Protein AF-C7HS82-F1 (afdb_monomer_lite)

pLDDT: mean 81.52, std 12.07, range [51.88, 95.38]

Sequence (49 aa):
MSKEVLEIKYLNKSYVKRKIINNLNMTVFRGNVYSFFEKKERGIQLLIE

Radius of gyration: 12.91 Å; chains: 1; bounding box: 26×13×38 Å

Structure (mmCIF, N/CA/C/O backbone):
data_AF-C7HS82-F1
#
_entry.id   AF-C7HS82-F1
#
loop_
_atom_site.group_PDB
_atom_site.id
_atom_site.type_symbol
_atom_site.label_atom_id
_atom_site.label_alt_id
_atom_site.label_comp_id
_atom_site.label_asym_id
_atom_site.label_entity_id
_atom_site.label_seq_id
_atom_site.pdbx_PDB_ins_code
_atom_site.Cartn_x
_atom_site.Cartn_y
_atom_site.Cartn_z
_atom_site.occupancy
_atom_site.B_iso_or_equiv
_atom_site.auth_seq_id
_atom_site.auth_comp_id
_atom_site.auth_asym_id
_atom_site.auth_atom_id
_atom_site.pdbx_PDB_model_num
ATOM 1 N N . MET A 1 1 ? 4.991 -3.441 -22.690 1.00 69.81 1 MET A N 1
ATOM 2 C CA . MET A 1 1 ? 4.879 -4.032 -21.336 1.00 69.81 1 MET A CA 1
ATOM 3 C C . MET A 1 1 ? 4.561 -2.923 -20.352 1.00 69.81 1 MET A C 1
ATOM 5 O O . MET A 1 1 ? 5.191 -1.875 -20.461 1.00 69.81 1 MET A O 1
ATOM 9 N N . SER A 1 2 ? 3.601 -3.125 -19.442 1.00 73.75 2 SER A N 1
ATOM 10 C CA . SER A 1 2 ? 3.348 -2.141 -18.381 1.00 73.75 2 SER A CA 1
ATOM 11 C C . SER A 1 2 ? 4.558 -2.067 -17.448 1.00 73.75 2 SER A C 1
ATOM 13 O O . SER A 1 2 ? 5.170 -3.090 -17.140 1.00 73.75 2 SER A O 1
ATOM 15 N N . LYS A 1 3 ? 4.930 -0.848 -17.046 1.00 87.56 3 LYS A N 1
ATOM 16 C CA . LYS A 1 3 ? 5.951 -0.615 -16.014 1.00 87.56 3 LYS A CA 1
ATOM 17 C C . LYS A 1 3 ? 5.377 -0.788 -14.603 1.00 87.56 3 LYS A C 1
ATOM 19 O O . LYS A 1 3 ? 6.146 -0.795 -13.648 1.00 87.56 3 LYS A O 1
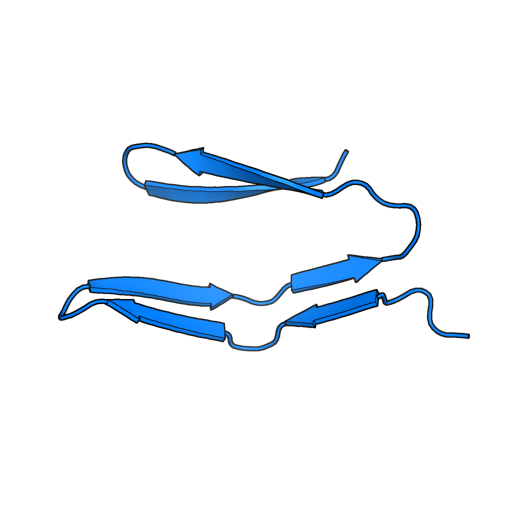ATOM 24 N N . GLU A 1 4 ? 4.060 -0.908 -14.470 1.00 87.94 4 GLU A N 1
ATOM 25 C CA . GLU A 1 4 ? 3.369 -1.131 -13.201 1.00 87.94 4 GLU A CA 1
ATOM 26 C C . GLU A 1 4 ? 3.565 -2.572 -12.734 1.00 87.94 4 GLU A C 1
ATOM 28 O O . GLU A 1 4 ? 3.426 -3.519 -13.507 1.00 87.94 4 GLU A O 1
ATOM 33 N N . VAL A 1 5 ? 3.904 -2.721 -11.459 1.00 90.94 5 VAL A N 1
ATOM 34 C CA . VAL A 1 5 ? 4.156 -4.011 -10.807 1.00 90.94 5 VAL A CA 1
ATOM 35 C C . VAL A 1 5 ? 3.042 -4.345 -9.824 1.00 90.94 5 VAL A C 1
ATOM 37 O O . VAL A 1 5 ? 2.659 -5.504 -9.697 1.00 90.94 5 VAL A O 1
ATOM 40 N N . LEU A 1 6 ? 2.516 -3.336 -9.132 1.00 90.44 6 LEU A N 1
ATOM 41 C CA . LEU A 1 6 ? 1.429 -3.494 -8.178 1.00 90.44 6 LEU A CA 1
ATOM 42 C C . LEU A 1 6 ? 0.527 -2.271 -8.238 1.00 90.44 6 LEU A C 1
ATOM 44 O O . LEU A 1 6 ? 1.006 -1.141 -8.186 1.00 90.44 6 LEU A O 1
ATOM 48 N N . GLU A 1 7 ? -0.774 -2.511 -8.287 1.00 93.62 7 GLU A N 1
ATOM 49 C CA . GLU A 1 7 ? -1.786 -1.479 -8.139 1.00 93.62 7 GLU A CA 1
ATOM 50 C C . GLU A 1 7 ? -2.720 -1.868 -6.989 1.00 93.62 7 GLU A C 1
ATOM 52 O O . GLU A 1 7 ? -3.283 -2.961 -6.958 1.00 93.62 7 GLU A O 1
ATOM 57 N N . ILE A 1 8 ? -2.865 -0.967 -6.023 1.00 92.62 8 ILE A N 1
ATOM 58 C CA . ILE A 1 8 ? -3.799 -1.063 -4.907 1.00 92.62 8 ILE A CA 1
ATOM 59 C C . ILE A 1 8 ? -4.808 0.065 -5.082 1.00 92.62 8 ILE A C 1
ATOM 61 O O . ILE A 1 8 ? -4.435 1.237 -5.091 1.00 92.62 8 ILE A O 1
ATOM 65 N N . LYS A 1 9 ? -6.091 -0.286 -5.181 1.00 95.38 9 LYS A N 1
ATOM 66 C CA . LYS A 1 9 ? -7.206 0.662 -5.273 1.00 95.38 9 LYS A CA 1
ATOM 67 C C . LYS A 1 9 ? -8.176 0.448 -4.118 1.00 95.38 9 LYS A C 1
ATOM 69 O O . LYS A 1 9 ? -8.555 -0.686 -3.832 1.00 95.38 9 LYS A O 1
ATOM 74 N N . TYR A 1 10 ? -8.592 1.540 -3.483 1.00 93.88 10 TYR A N 1
ATOM 75 C CA . TYR A 1 10 ? -9.627 1.586 -2.444 1.00 93.88 10 TYR A CA 1
ATOM 76 C C . TYR A 1 10 ? -9.421 0.595 -1.282 1.00 93.88 10 TYR A C 1
ATOM 78 O O . TYR A 1 10 ? -10.389 0.066 -0.725 1.00 93.88 10 TYR A O 1
ATOM 86 N N . LEU A 1 11 ? -8.170 0.332 -0.884 1.00 91.06 11 LEU A N 1
ATOM 87 C CA . LEU A 1 11 ? -7.897 -0.629 0.183 1.00 91.06 11 LEU A CA 1
ATOM 88 C C . LEU A 1 11 ? -8.373 -0.077 1.529 1.00 91.06 11 LEU A C 1
ATOM 90 O O . LEU A 1 11 ? -7.915 0.964 2.004 1.00 91.06 11 LEU A O 1
ATOM 94 N N . ASN A 1 12 ? -9.264 -0.830 2.166 1.00 91.25 12 ASN A N 1
ATOM 95 C CA . ASN A 1 12 ? -9.741 -0.589 3.518 1.00 91.25 12 ASN A CA 1
ATOM 96 C C . ASN A 1 12 ? -9.377 -1.793 4.391 1.00 91.25 12 ASN A C 1
ATOM 98 O O . ASN A 1 12 ? -9.704 -2.929 4.055 1.00 91.25 12 ASN A O 1
ATOM 102 N N . LYS A 1 13 ? -8.703 -1.556 5.518 1.00 87.81 13 LYS A N 1
ATOM 103 C CA . LYS A 1 13 ? -8.327 -2.597 6.482 1.00 87.81 13 LYS A CA 1
ATOM 104 C C . LYS A 1 13 ? -8.717 -2.163 7.882 1.00 87.81 13 LYS A C 1
ATOM 106 O O . LYS A 1 13 ? -8.330 -1.089 8.340 1.00 87.81 13 LYS A O 1
ATOM 111 N N . SER A 1 14 ? -9.413 -3.044 8.581 1.00 91.25 14 SER A N 1
ATOM 112 C CA . SER A 1 14 ? -9.850 -2.842 9.959 1.00 91.25 14 SER A CA 1
ATOM 113 C C . SER A 1 14 ? -9.288 -3.956 10.835 1.00 91.25 14 SER A C 1
ATOM 115 O O . SER A 1 14 ? -9.112 -5.081 10.367 1.00 91.25 14 SER A O 1
ATOM 117 N N . TYR A 1 15 ? -9.025 -3.656 12.102 1.00 87.81 15 TYR A N 1
ATOM 118 C CA . TYR A 1 15 ? -8.745 -4.660 13.122 1.00 87.81 15 TYR A CA 1
ATOM 119 C C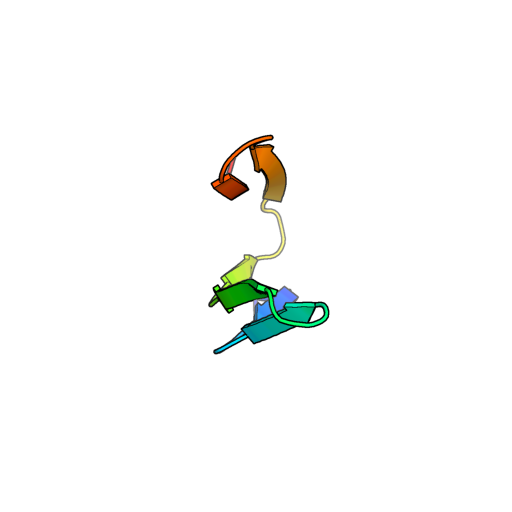 . TYR A 1 15 ? -9.625 -4.396 14.332 1.00 87.81 15 TYR A C 1
ATOM 121 O O . TYR A 1 15 ? -9.578 -3.319 14.935 1.00 87.81 15 TYR A O 1
ATOM 129 N N . VAL A 1 16 ? -10.459 -5.382 14.661 1.00 90.06 16 VAL A N 1
ATOM 130 C CA . VAL A 1 16 ? -11.518 -5.258 15.667 1.00 90.06 16 VAL A CA 1
ATOM 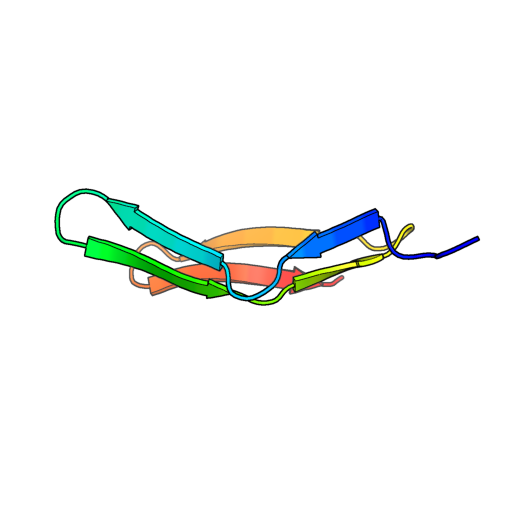131 C C . VAL A 1 16 ? -12.390 -4.031 15.346 1.00 90.06 16 VAL A C 1
ATOM 133 O O . VAL A 1 16 ? -13.050 -4.009 14.311 1.00 90.06 16 VAL A O 1
ATOM 136 N N . LYS A 1 17 ? -12.361 -2.985 16.181 1.00 88.31 17 LYS A N 1
ATOM 137 C CA . LYS A 1 17 ? -13.139 -1.746 16.009 1.00 88.31 17 LYS A CA 1
ATOM 138 C C . LYS A 1 17 ? -12.321 -0.585 15.426 1.00 88.31 17 LYS A C 1
ATOM 140 O O . LYS A 1 17 ? -12.864 0.497 15.225 1.00 88.31 17 LYS A O 1
ATOM 145 N N . ARG A 1 18 ? -11.023 -0.774 15.162 1.00 83.25 18 ARG A N 1
ATOM 146 C CA . ARG A 1 18 ? -10.124 0.285 14.678 1.00 83.25 18 ARG A CA 1
ATOM 147 C C . ARG A 1 18 ? -9.915 0.168 13.170 1.00 83.25 18 ARG A C 1
ATOM 149 O O . ARG A 1 18 ? -9.512 -0.884 12.675 1.00 83.25 18 ARG A O 1
ATOM 156 N N . LYS A 1 19 ? -10.127 1.267 12.441 1.00 83.81 19 LYS A N 1
ATOM 157 C CA . LYS A 1 19 ? -9.678 1.389 11.046 1.00 83.81 19 LYS A CA 1
ATOM 158 C C . LYS A 1 19 ? -8.154 1.549 11.033 1.00 83.81 19 LYS A C 1
ATOM 160 O O . LYS A 1 19 ? -7.638 2.479 11.647 1.00 83.81 19 LYS A O 1
ATOM 165 N N . ILE A 1 20 ? -7.454 0.623 10.378 1.00 86.25 20 ILE A N 1
ATOM 166 C CA . ILE A 1 20 ? -5.990 0.633 10.212 1.00 86.25 20 ILE A CA 1
ATOM 167 C C . ILE A 1 20 ? -5.616 1.306 8.892 1.00 86.25 20 ILE A C 1
ATOM 169 O O . ILE A 1 20 ? -4.734 2.155 8.864 1.00 86.25 20 ILE A O 1
ATOM 173 N N . ILE A 1 21 ? -6.300 0.942 7.808 1.00 88.50 21 ILE A N 1
ATOM 174 C CA . ILE A 1 21 ? -6.130 1.541 6.484 1.00 88.50 21 ILE A CA 1
ATOM 175 C C . ILE A 1 21 ? -7.506 2.018 6.037 1.00 88.50 21 ILE A C 1
ATOM 177 O O . ILE A 1 21 ? -8.463 1.243 6.060 1.00 88.50 21 ILE A O 1
ATOM 181 N N . ASN A 1 22 ? -7.612 3.285 5.654 1.00 87.75 22 ASN A N 1
ATOM 182 C CA . ASN A 1 22 ? -8.851 3.874 5.169 1.00 87.75 22 ASN A CA 1
ATOM 183 C C . ASN A 1 22 ? -8.590 4.472 3.787 1.00 87.75 22 ASN A C 1
ATOM 185 O O . ASN A 1 22 ? -7.967 5.524 3.686 1.00 87.75 22 ASN A O 1
ATOM 189 N N . ASN A 1 23 ? -9.079 3.793 2.752 1.00 91.69 23 ASN A N 1
ATOM 190 C CA . ASN A 1 23 ? -9.007 4.209 1.356 1.00 91.69 23 ASN A CA 1
ATOM 191 C C . ASN A 1 23 ? -7.578 4.418 0.801 1.00 91.69 23 ASN A C 1
ATOM 193 O O . ASN A 1 23 ? -7.273 5.468 0.235 1.00 91.69 23 ASN A O 1
ATOM 197 N N . LEU A 1 24 ? -6.694 3.422 0.953 1.00 89.62 24 LEU A N 1
ATOM 198 C CA . LEU A 1 24 ? -5.354 3.469 0.354 1.00 89.62 24 LEU A CA 1
ATOM 199 C C . LEU A 1 24 ? -5.424 3.211 -1.157 1.00 89.62 24 LEU A C 1
ATOM 201 O O . LEU A 1 24 ? -5.942 2.183 -1.597 1.00 89.62 24 LEU A O 1
ATOM 205 N N . ASN A 1 25 ? -4.837 4.136 -1.917 1.00 92.19 25 ASN A N 1
ATOM 206 C CA . ASN A 1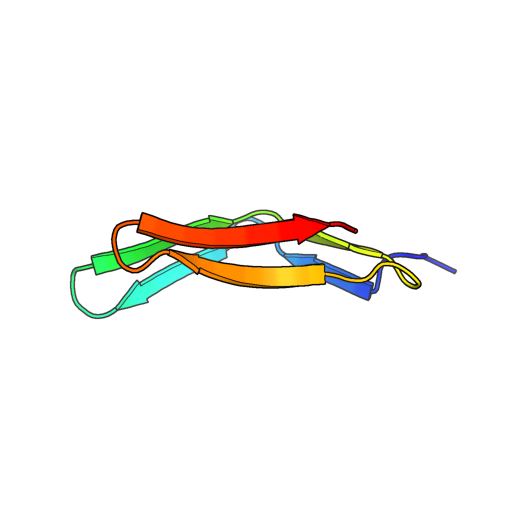 25 ? -4.578 4.010 -3.346 1.00 92.19 25 ASN A CA 1
ATOM 207 C C . ASN A 1 25 ? -3.066 4.117 -3.571 1.00 92.19 25 ASN A C 1
ATOM 209 O O . ASN A 1 25 ? -2.449 5.071 -3.099 1.00 92.19 25 ASN A O 1
ATOM 213 N N . MET A 1 26 ? -2.466 3.133 -4.238 1.00 90.81 26 MET A N 1
ATOM 214 C CA . MET A 1 26 ? -1.019 3.063 -4.444 1.00 90.81 26 MET A CA 1
ATOM 215 C C . MET A 1 26 ? -0.681 2.333 -5.741 1.00 90.81 26 MET A C 1
ATOM 217 O O . MET A 1 26 ? -1.232 1.270 -6.010 1.00 90.81 26 MET A O 1
ATOM 221 N N . THR A 1 27 ? 0.298 2.853 -6.478 1.00 92.25 27 THR A N 1
ATOM 222 C CA . THR A 1 27 ? 0.856 2.201 -7.667 1.00 92.25 27 THR A CA 1
ATOM 223 C C . THR A 1 27 ? 2.371 2.088 -7.519 1.00 92.25 27 THR A C 1
ATOM 225 O O . THR A 1 27 ? 3.055 3.075 -7.242 1.00 92.25 27 THR A O 1
ATOM 228 N N . VAL A 1 28 ? 2.893 0.874 -7.682 1.00 90.81 28 VAL A N 1
ATOM 229 C CA . VAL A 1 28 ? 4.325 0.550 -7.656 1.00 90.81 28 VAL A CA 1
ATOM 230 C C . VAL A 1 28 ? 4.802 0.371 -9.081 1.00 90.81 28 VAL A C 1
ATOM 232 O O . VAL A 1 28 ? 4.276 -0.470 -9.814 1.00 90.81 28 VAL A O 1
ATOM 235 N N . PHE A 1 29 ? 5.839 1.111 -9.453 1.00 92.25 29 PHE A N 1
ATOM 236 C CA . PHE A 1 29 ? 6.487 0.982 -10.750 1.00 92.25 29 PHE A CA 1
ATOM 237 C C . PHE A 1 29 ? 7.808 0.224 -10.635 1.00 92.25 29 PHE A C 1
ATOM 239 O O . PHE A 1 29 ? 8.544 0.338 -9.655 1.00 92.25 29 PHE A O 1
ATOM 246 N N . ARG A 1 30 ? 8.120 -0.559 -11.666 1.00 89.81 30 ARG A N 1
ATOM 247 C CA . ARG A 1 30 ? 9.362 -1.321 -11.764 1.00 89.81 30 ARG A CA 1
ATOM 248 C C . ARG A 1 30 ? 10.557 -0.368 -11.816 1.00 89.81 30 ARG A C 1
ATOM 250 O O . ARG A 1 30 ? 10.599 0.504 -12.679 1.00 89.81 30 ARG A O 1
ATOM 257 N N . GLY A 1 31 ? 11.544 -0.602 -10.952 1.00 88.31 31 GLY A N 1
ATOM 258 C CA . GLY A 1 31 ? 12.778 0.189 -10.871 1.00 88.31 31 GLY A CA 1
ATOM 259 C C . GLY A 1 31 ? 12.772 1.264 -9.782 1.00 88.31 31 GLY A C 1
ATOM 260 O O . GLY A 1 31 ? 13.839 1.769 -9.460 1.00 88.31 31 GLY A O 1
ATOM 261 N N . ASN A 1 32 ? 11.615 1.556 -9.181 1.00 86.81 32 ASN A N 1
ATOM 262 C CA . ASN A 1 32 ? 11.515 2.465 -8.042 1.00 86.81 32 ASN A CA 1
ATOM 263 C C . ASN A 1 32 ? 11.671 1.696 -6.724 1.00 86.81 32 ASN A C 1
ATOM 265 O O . ASN A 1 32 ? 11.228 0.547 -6.612 1.00 86.81 32 ASN A O 1
ATOM 269 N N . VAL A 1 33 ? 12.251 2.348 -5.717 1.00 86.06 33 VAL A N 1
ATOM 270 C CA . VAL A 1 33 ? 12.345 1.823 -4.351 1.00 86.06 33 VAL A CA 1
ATOM 271 C C . VAL A 1 33 ? 11.262 2.486 -3.500 1.00 86.06 33 VAL A C 1
ATOM 273 O O . VAL A 1 33 ? 11.104 3.704 -3.506 1.00 86.06 33 VAL A O 1
ATOM 276 N N . TYR A 1 34 ? 10.485 1.672 -2.787 1.00 84.25 34 TYR A N 1
ATOM 277 C CA . TYR A 1 34 ? 9.411 2.132 -1.908 1.00 84.25 34 TYR A CA 1
ATOM 278 C C . TYR A 1 34 ? 9.670 1.628 -0.493 1.00 84.25 34 TYR A C 1
ATOM 280 O O . TYR A 1 34 ? 9.865 0.428 -0.294 1.00 84.25 34 TYR A O 1
ATOM 288 N N . SER A 1 35 ? 9.605 2.530 0.484 1.00 79.62 35 SER A N 1
ATOM 289 C CA . SER A 1 35 ? 9.796 2.202 1.899 1.00 79.62 35 SER A CA 1
ATOM 290 C C . SER A 1 35 ? 8.549 2.549 2.708 1.00 79.62 35 SER A C 1
ATOM 292 O O . SER A 1 35 ? 7.978 3.635 2.571 1.00 79.62 35 SER A O 1
ATOM 294 N N . PHE A 1 36 ? 8.126 1.613 3.561 1.00 80.50 36 PHE A N 1
ATOM 295 C CA .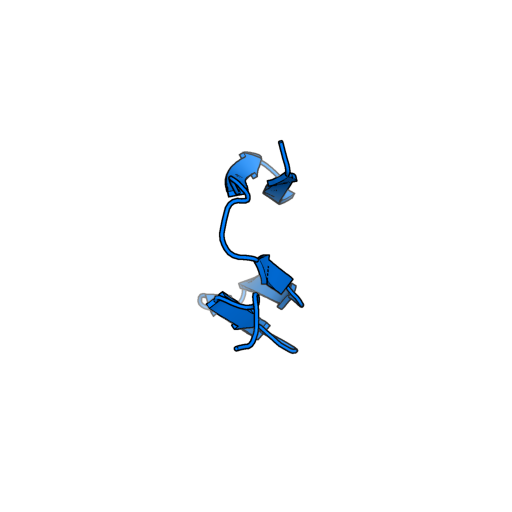 PHE A 1 36 ? 7.013 1.788 4.492 1.00 80.50 36 PHE A CA 1
ATOM 296 C C . PHE A 1 36 ? 7.566 2.079 5.885 1.00 80.50 36 PHE A C 1
ATOM 298 O O . PHE A 1 36 ? 8.280 1.254 6.451 1.00 80.50 36 PHE A O 1
ATOM 305 N N . PHE A 1 37 ? 7.204 3.224 6.459 1.00 74.38 37 PHE A N 1
ATOM 306 C CA . PHE A 1 37 ? 7.621 3.600 7.807 1.00 74.38 37 PHE A CA 1
ATOM 307 C C . PHE A 1 37 ? 6.419 3.676 8.734 1.00 74.38 37 PHE A C 1
ATOM 309 O O . PHE A 1 37 ? 5.443 4.368 8.450 1.00 74.38 37 PHE A O 1
ATOM 316 N N . GLU A 1 38 ? 6.491 2.988 9.868 1.00 66.19 38 GLU A N 1
ATOM 317 C CA . GLU A 1 38 ? 5.474 3.091 10.905 1.00 66.19 38 GLU A CA 1
ATOM 318 C C . GLU A 1 38 ? 5.748 4.316 11.782 1.00 66.19 38 GLU A C 1
ATOM 320 O O . GLU A 1 38 ? 6.739 4.384 12.513 1.00 66.19 38 GLU A O 1
ATOM 325 N N . LYS A 1 39 ? 4.849 5.303 11.746 1.00 66.81 39 LYS A N 1
ATOM 326 C CA . LYS A 1 39 ? 4.864 6.391 12.720 1.00 66.81 39 LYS A CA 1
ATOM 327 C C . LYS A 1 39 ? 4.127 5.898 13.960 1.00 66.81 39 LYS A C 1
ATOM 329 O O . LYS A 1 39 ? 2.910 5.714 13.896 1.00 66.81 39 LYS A O 1
ATOM 334 N N . LYS A 1 40 ? 4.854 5.733 15.077 1.00 62.56 40 LYS A N 1
ATOM 335 C CA . LYS A 1 40 ? 4.373 5.162 16.358 1.00 62.56 40 LYS A CA 1
ATOM 336 C C . LYS A 1 40 ? 3.031 5.720 16.876 1.00 62.56 40 LYS A C 1
ATOM 338 O O . LYS A 1 40 ? 2.392 5.066 17.689 1.00 62.56 40 LYS A O 1
ATOM 343 N N . GLU A 1 41 ? 2.566 6.871 16.383 1.00 59.38 41 GLU A N 1
ATOM 344 C CA . GLU A 1 41 ? 1.294 7.488 16.791 1.00 59.38 41 GLU A CA 1
ATOM 345 C C . GLU A 1 41 ? 0.248 7.682 15.669 1.00 59.38 41 GLU A C 1
ATOM 347 O O . GLU A 1 41 ? -0.907 7.976 15.975 1.00 59.38 41 GLU A O 1
ATOM 352 N N . ARG A 1 42 ? 0.585 7.531 14.374 1.00 51.88 42 ARG A N 1
ATOM 353 C CA . ARG A 1 42 ? -0.315 7.951 13.265 1.00 51.88 42 ARG A CA 1
ATOM 354 C C . ARG A 1 42 ? -0.403 7.030 12.038 1.00 51.88 42 ARG A C 1
ATOM 356 O O . ARG A 1 42 ? -1.091 7.387 11.087 1.00 51.88 42 ARG A O 1
ATOM 363 N N . GLY A 1 43 ? 0.181 5.833 12.078 1.00 59.03 43 GLY A N 1
ATOM 364 C CA . GLY A 1 43 ? 0.062 4.842 10.998 1.00 59.03 43 GLY A CA 1
ATOM 365 C C . GLY A 1 43 ? 1.264 4.814 10.050 1.00 59.03 43 GLY A C 1
ATOM 366 O O . GLY A 1 43 ? 2.293 5.430 10.322 1.00 59.03 43 GLY A O 1
ATOM 367 N N . ILE A 1 44 ? 1.145 4.043 8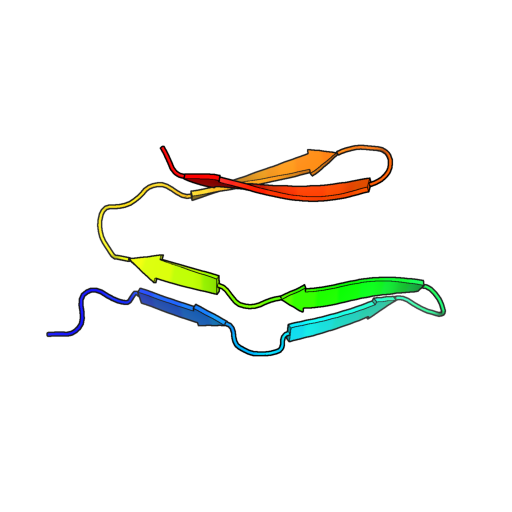.964 1.00 62.56 44 ILE A N 1
ATOM 368 C CA . ILE A 1 44 ? 2.231 3.794 8.004 1.00 62.56 44 ILE A CA 1
ATOM 369 C C . ILE A 1 44 ? 2.294 4.933 6.973 1.00 62.56 44 ILE A C 1
ATOM 371 O O . ILE A 1 44 ? 1.292 5.233 6.326 1.00 62.56 44 ILE A O 1
ATOM 375 N N . GLN A 1 45 ? 3.468 5.546 6.809 1.00 65.62 45 GLN A N 1
ATOM 376 C CA . GLN A 1 45 ? 3.774 6.556 5.791 1.00 65.62 45 GLN A CA 1
ATOM 377 C C . GLN A 1 45 ? 4.680 5.953 4.710 1.00 65.62 45 GLN A C 1
ATOM 379 O O . GLN A 1 45 ? 5.539 5.122 5.008 1.00 65.62 45 GLN A O 1
ATOM 384 N N . LEU A 1 46 ? 4.483 6.374 3.459 1.00 65.31 46 LEU A N 1
ATOM 385 C CA . LEU A 1 46 ? 5.250 5.910 2.306 1.00 65.31 46 LEU A CA 1
ATOM 386 C C . LEU A 1 46 ? 6.255 6.976 1.863 1.00 65.31 46 LEU A C 1
ATOM 388 O O . LEU A 1 46 ? 5.867 8.133 1.692 1.00 65.31 46 LEU A O 1
ATOM 392 N N . LEU A 1 47 ? 7.512 6.581 1.665 1.00 68.19 47 LEU A N 1
ATOM 393 C CA . LEU A 1 47 ? 8.539 7.403 1.022 1.00 68.19 47 LEU A CA 1
ATOM 394 C C . LEU A 1 47 ? 8.906 6.773 -0.325 1.00 68.19 47 LEU A C 1
ATOM 396 O O . LEU A 1 47 ? 9.021 5.549 -0.427 1.00 68.19 47 LEU A O 1
ATOM 400 N N . ILE A 1 48 ? 9.062 7.621 -1.338 1.00 68.69 48 ILE A N 1
ATOM 401 C CA . ILE A 1 48 ? 9.580 7.262 -2.658 1.00 68.69 48 ILE A CA 1
ATOM 402 C C . ILE A 1 48 ? 10.941 7.951 -2.759 1.00 68.69 48 ILE A C 1
ATOM 404 O O . ILE A 1 48 ? 10.993 9.172 -2.604 1.00 68.69 48 ILE A O 1
ATOM 408 N N . GLU A 1 49 ? 12.001 7.170 -2.952 1.00 55.66 49 GLU A N 1
ATOM 409 C CA . GLU A 1 49 ? 13.371 7.657 -3.189 1.00 55.66 49 GLU A CA 1
ATOM 410 C C . GLU A 1 49 ? 13.726 7.595 -4.677 1.00 55.66 49 GLU A C 1
ATOM 412 O O . GLU A 1 49 ? 13.304 6.621 -5.350 1.00 55.66 49 GLU A O 1
#

Secondary structure (DSSP, 8-state):
--SEEEEEEEEEEEETTEEEEEEEEEEEETT--EEEEEETTTEEEEEE-

Organism: NCBI:txid655811

Foldseek 3Di:
DDQWDDWDFQDWDDDDPRTQDGTDTDTDGPPWDKDWDQDVPDHIDIDTD